Protein AF-B7Q0W4-F1 (afdb_monomer_lite)

Secondary structure (DSSP, 8-state):
-----PPPHHHHHHIIIIIHHHSS---EEESSTHIIIIIIHHHHHHTT----GGGTSEEEHHHHHHHHHS---SSHHHHHHHHHH--S-TT-TTSSS-----------

Organism: Ixodes scapularis (NCBI:txid6945)

Sequence (108 aa):
MLIPSRPFPFSQWARARLESEAGGQFYFVTDGQLTLRQALHPEAVRHGILLPDAFYHFFDLRKEFQSFYGKAVESLQDMLACILWGFGDSSDWAGVLWFPHVEFEPAL

pLDDT: mean 75.95, std 19.06, range [32.81, 94.75]

InterPro domains:
  IPR036397 Ribonuclease H superfamily [G3DSA:3.30.420.10] (9-84)

Radius of gyration: 19.02 Å; chains: 1; bounding box: 47×40×49 Å

Foldseek 3Di:
DDDPPDPDPVRVVCCVPVCVVPVDDDAAEDCADCCLPPPVVVVCVVVVHDDDPNSVGHHNVQVVLCVVVVDHDNGPVRVCCCQPVNDPDPPCPVRPPPPPPPPPPPDD

Structure (mmCIF, N/CA/C/O backbone):
data_AF-B7Q0W4-F1
#
_entry.id   AF-B7Q0W4-F1
#
loop_
_atom_site.group_PDB
_atom_site.id
_atom_site.type_symbol
_atom_site.label_atom_id
_atom_site.label_alt_id
_atom_site.label_comp_id
_atom_site.label_asym_id
_atom_site.label_entity_id
_atom_site.label_seq_id
_atom_site.pdbx_PDB_ins_code
_atom_site.Cartn_x
_atom_site.Cartn_y
_atom_site.Cartn_z
_atom_site.occupancy
_atom_site.B_iso_or_equiv
_atom_site.auth_seq_id
_atom_site.auth_comp_id
_atom_site.auth_asym_id
_atom_site.auth_atom_id
_atom_site.pdbx_PDB_model_num
ATOM 1 N N . MET A 1 1 ? -26.370 -0.522 20.175 1.00 36.38 1 MET A N 1
ATOM 2 C CA . MET A 1 1 ? -25.757 0.656 20.823 1.00 36.38 1 MET A CA 1
ATOM 3 C C . MET A 1 1 ? -24.357 0.788 20.241 1.00 36.38 1 MET A C 1
ATOM 5 O O . MET A 1 1 ? -23.506 -0.024 20.570 1.00 36.38 1 MET A O 1
ATOM 9 N N . LEU A 1 2 ? -24.157 1.674 19.260 1.00 44.97 2 LEU A N 1
ATOM 10 C CA . LEU A 1 2 ? -22.842 1.878 18.645 1.00 44.97 2 LEU A CA 1
ATOM 11 C C . LEU A 1 2 ? -22.033 2.773 19.584 1.00 44.97 2 LEU A C 1
ATOM 13 O O . LEU A 1 2 ? -22.422 3.911 19.838 1.00 44.97 2 LEU A O 1
ATOM 17 N N . ILE A 1 3 ? -20.955 2.237 20.150 1.00 49.09 3 ILE A N 1
ATOM 18 C CA . ILE A 1 3 ? -19.982 3.029 20.902 1.00 49.09 3 ILE A CA 1
ATOM 19 C C . ILE A 1 3 ? -19.396 4.028 19.896 1.00 49.09 3 ILE A C 1
ATOM 21 O O . ILE A 1 3 ? -18.890 3.575 18.867 1.00 49.09 3 ILE A O 1
ATOM 25 N N . PRO A 1 4 ? -19.468 5.353 20.123 1.00 48.56 4 PRO A N 1
ATOM 26 C CA . PRO A 1 4 ? -18.798 6.297 19.244 1.00 48.56 4 PRO A CA 1
ATOM 27 C C . PRO A 1 4 ? -17.302 5.992 19.310 1.00 48.56 4 PRO A C 1
ATOM 29 O O . PRO A 1 4 ? -16.657 6.173 20.345 1.00 48.56 4 PRO A O 1
ATOM 32 N N . SER A 1 5 ? -16.771 5.445 18.218 1.00 60.41 5 SER A N 1
ATOM 33 C CA . SER A 1 5 ? -15.359 5.128 18.074 1.00 60.41 5 SER A CA 1
ATOM 34 C C . SER A 1 5 ? -14.575 6.418 18.262 1.00 60.41 5 SER A C 1
ATOM 36 O O . SER A 1 5 ? -14.669 7.330 17.435 1.00 60.41 5 SER A O 1
ATOM 38 N N . ARG A 1 6 ? -13.831 6.524 19.369 1.00 59.59 6 ARG A N 1
ATOM 39 C CA . ARG A 1 6 ? -12.863 7.608 19.541 1.00 59.59 6 ARG A CA 1
ATOM 40 C C . ARG A 1 6 ? -11.961 7.610 18.303 1.00 59.59 6 ARG A C 1
ATOM 42 O O . ARG A 1 6 ? -11.447 6.544 17.961 1.00 59.59 6 ARG A O 1
ATOM 49 N N . PRO A 1 7 ? -11.782 8.753 17.624 1.00 62.09 7 PRO A N 1
ATOM 50 C CA . PRO A 1 7 ? -10.902 8.809 16.469 1.00 62.09 7 PRO A CA 1
ATOM 51 C C . PRO A 1 7 ? -9.505 8.338 16.875 1.00 62.09 7 PRO A C 1
ATOM 53 O O . PRO A 1 7 ? -8.995 8.756 17.918 1.00 62.09 7 PRO A O 1
ATOM 56 N N . PHE A 1 8 ? -8.891 7.470 16.072 1.00 68.31 8 PHE A N 1
ATOM 57 C CA . PHE A 1 8 ? -7.519 7.041 16.326 1.00 68.31 8 PHE A CA 1
ATOM 58 C C . PHE A 1 8 ? -6.595 8.267 16.360 1.00 68.31 8 PHE A C 1
ATOM 60 O O . PHE A 1 8 ? -6.737 9.139 15.494 1.00 68.31 8 PHE A O 1
ATOM 67 N N . PRO A 1 9 ? -5.631 8.341 17.301 1.00 81.25 9 PRO A N 1
ATOM 68 C CA . PRO A 1 9 ? -4.697 9.466 17.387 1.00 81.25 9 PRO A CA 1
ATOM 69 C C . PRO A 1 9 ? -3.998 9.746 16.054 1.00 81.25 9 PRO A C 1
ATOM 71 O O . PRO A 1 9 ? -3.877 10.896 15.639 1.00 81.25 9 PRO A O 1
ATOM 74 N N . PHE A 1 10 ? -3.629 8.680 15.337 1.00 82.69 10 PHE A N 1
ATOM 75 C CA . PHE A 1 10 ? -3.050 8.781 14.003 1.00 82.69 10 PHE A CA 1
ATOM 76 C C . PHE A 1 10 ? -4.000 9.448 13.001 1.00 82.69 10 PHE A C 1
ATOM 78 O O . PHE A 1 10 ? -3.581 10.330 12.265 1.00 82.69 10 PHE A O 1
ATOM 85 N N . SER A 1 11 ? -5.281 9.074 12.979 1.00 79.44 11 SER A N 1
ATOM 86 C CA . SER A 1 11 ? -6.249 9.641 12.036 1.00 79.44 11 SER A CA 1
ATOM 87 C C . SER A 1 11 ? -6.493 11.124 12.287 1.00 79.44 11 SER A C 1
ATOM 89 O O . SER A 1 11 ? -6.598 11.883 11.333 1.00 79.44 11 SER A O 1
ATOM 91 N N . GLN A 1 12 ? -6.547 11.558 13.549 1.00 81.94 12 GLN A N 1
ATOM 92 C CA . GLN A 1 12 ? -6.653 12.987 13.863 1.00 81.94 12 GLN A CA 1
ATOM 93 C C . GLN A 1 12 ? -5.408 13.753 13.432 1.00 81.94 12 GLN A C 1
ATOM 95 O O . GLN A 1 12 ? -5.528 14.795 12.793 1.00 81.94 12 GLN A O 1
ATOM 100 N N . TRP A 1 13 ? -4.228 13.221 13.751 1.00 85.12 13 TRP A N 1
ATOM 101 C CA . TRP A 1 13 ? -2.964 13.825 13.353 1.00 85.12 13 TRP A CA 1
ATOM 102 C C . TRP A 1 13 ? -2.844 13.930 11.828 1.00 85.12 13 TRP A C 1
ATOM 104 O O . TRP A 1 13 ? -2.564 15.009 11.309 1.00 85.12 13 TRP A O 1
ATOM 114 N N . ALA A 1 14 ? -3.126 12.838 11.114 1.00 82.19 14 ALA A N 1
ATOM 115 C CA . ALA A 1 14 ? -3.034 12.771 9.662 1.00 82.19 14 ALA A CA 1
ATOM 116 C C . ALA A 1 14 ? -4.001 13.759 9.009 1.00 82.19 14 ALA A C 1
ATOM 118 O O . ALA A 1 14 ? -3.601 14.495 8.118 1.00 82.19 14 ALA A O 1
ATOM 119 N N . ARG A 1 15 ? -5.2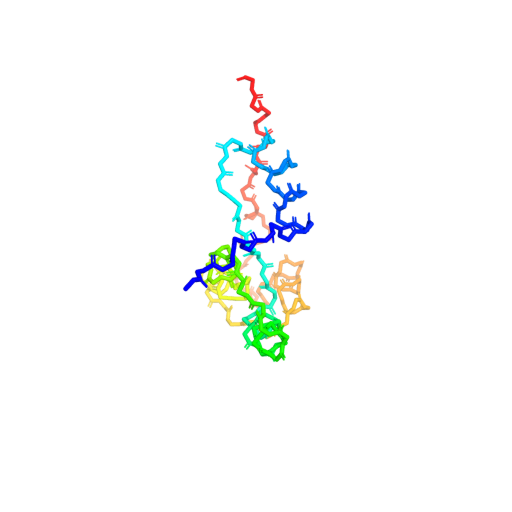43 13.850 9.496 1.00 79.50 15 ARG A N 1
ATOM 120 C CA . ARG A 1 15 ? -6.209 14.823 8.976 1.00 79.50 15 ARG A CA 1
ATOM 121 C C . ARG A 1 15 ? -5.779 16.260 9.238 1.00 79.50 15 ARG A C 1
ATOM 123 O O . ARG A 1 15 ? -5.723 17.058 8.314 1.00 79.50 15 ARG A O 1
ATOM 130 N N . ALA A 1 16 ? -5.400 16.578 10.474 1.00 83.81 16 ALA A N 1
ATOM 131 C CA . ALA A 1 16 ? -4.982 17.929 10.834 1.00 83.81 16 ALA A CA 1
ATOM 132 C C . ALA A 1 16 ? -3.756 18.398 10.035 1.00 83.81 16 ALA A C 1
ATOM 134 O O . ALA A 1 16 ? -3.677 19.568 9.668 1.00 83.81 16 ALA A O 1
ATOM 135 N N . ARG A 1 17 ? -2.806 17.497 9.761 1.00 82.69 17 ARG A N 1
ATOM 136 C CA . ARG A 1 17 ? -1.568 17.821 9.046 1.00 82.69 17 ARG A CA 1
ATOM 137 C C . ARG A 1 17 ? -1.749 17.790 7.527 1.00 82.69 17 ARG A C 1
ATOM 139 O O . ARG A 1 17 ? -1.381 18.745 6.865 1.00 82.69 17 ARG A O 1
ATOM 146 N N . LEU A 1 18 ? -2.312 16.710 6.990 1.00 82.06 18 LEU A N 1
ATOM 147 C CA . LEU A 1 18 ? -2.331 16.442 5.551 1.00 82.06 18 LEU A CA 1
ATOM 148 C C . LEU A 1 18 ? -3.530 17.089 4.852 1.00 82.06 18 LEU A C 1
ATOM 150 O O . LEU A 1 18 ? -3.366 17.605 3.754 1.00 82.06 18 LEU A O 1
ATOM 154 N N . GLU A 1 19 ? -4.717 17.117 5.474 1.00 77.19 19 GLU A N 1
ATOM 155 C CA . GLU A 1 19 ? -5.884 17.774 4.855 1.00 77.19 19 GLU A CA 1
ATOM 156 C C . GLU A 1 19 ? -5.717 19.303 4.853 1.00 77.19 19 GLU A C 1
ATOM 158 O O . GLU A 1 19 ? -6.193 19.960 3.930 1.00 77.19 19 GLU A O 1
ATOM 163 N N . SER A 1 20 ? -5.017 19.878 5.844 1.00 72.62 20 SER A N 1
ATOM 164 C CA . SER A 1 20 ? -4.757 21.326 5.885 1.00 72.62 20 SER A CA 1
ATOM 165 C C . SER A 1 20 ? -3.703 21.780 4.872 1.00 72.62 20 SER A C 1
ATOM 167 O O . SER A 1 20 ? -3.839 22.867 4.320 1.00 72.62 20 SER A O 1
ATOM 169 N N . GLU A 1 21 ? -2.690 20.952 4.597 1.00 68.88 21 GLU A N 1
ATOM 170 C CA . GLU A 1 21 ? -1.641 21.251 3.612 1.00 68.88 21 GLU A CA 1
ATOM 171 C C . GLU A 1 21 ? -2.065 20.933 2.170 1.00 68.88 21 GLU A C 1
ATOM 173 O O . GLU A 1 21 ? -1.686 21.658 1.255 1.00 68.88 21 GLU A O 1
ATOM 178 N N . ALA A 1 22 ? -2.856 19.874 1.951 1.00 63.34 22 ALA A N 1
ATOM 179 C CA . ALA A 1 22 ? -3.222 19.402 0.610 1.00 63.34 22 ALA A CA 1
ATOM 180 C C . ALA A 1 22 ? -4.652 19.773 0.174 1.00 63.34 22 ALA A C 1
ATOM 182 O O . ALA A 1 22 ? -5.040 19.484 -0.957 1.00 63.34 22 ALA A O 1
ATOM 183 N N . GLY A 1 23 ? -5.464 20.362 1.059 1.00 61.16 23 GLY A N 1
ATOM 184 C CA . GLY A 1 23 ? -6.842 20.769 0.758 1.00 61.16 23 GLY A CA 1
ATOM 185 C C . GLY A 1 23 ? -7.805 19.619 0.416 1.00 61.16 23 GLY A C 1
ATOM 186 O O . GLY A 1 23 ? -8.877 19.874 -0.131 1.00 61.16 23 G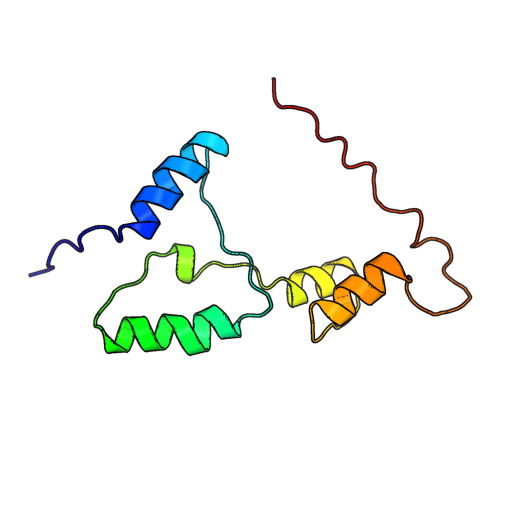LY A O 1
ATOM 187 N N . GLY A 1 24 ? -7.454 18.359 0.709 1.00 71.00 24 GLY A N 1
ATOM 188 C CA . GLY A 1 24 ? -8.201 17.179 0.253 1.00 71.00 24 GLY A CA 1
ATOM 189 C C . GLY A 1 24 ? -7.933 15.890 1.042 1.00 71.00 24 GLY A C 1
ATOM 190 O O . GLY A 1 24 ? -7.222 15.895 2.042 1.00 71.00 24 GLY A O 1
ATOM 191 N N . GLN A 1 25 ? -8.540 14.782 0.593 1.00 75.19 25 GLN A N 1
ATOM 192 C CA . GLN A 1 25 ? -8.361 13.438 1.167 1.00 75.19 25 GLN A CA 1
ATOM 193 C C . GLN A 1 25 ? -6.932 12.924 0.939 1.00 75.19 25 GLN A C 1
ATOM 195 O O . GLN A 1 25 ? -6.363 13.133 -0.131 1.00 75.19 25 GLN A O 1
ATOM 200 N N . PHE A 1 26 ? -6.373 12.205 1.915 1.00 82.69 26 PHE A N 1
ATOM 201 C CA . PHE A 1 26 ? -5.078 11.537 1.768 1.00 82.69 26 PHE A CA 1
ATOM 202 C C . PHE A 1 26 ? -5.256 10.043 1.480 1.00 82.69 26 PHE A C 1
ATOM 204 O O . PHE A 1 26 ? -6.225 9.419 1.916 1.00 82.69 26 PHE A O 1
ATOM 211 N N . TYR A 1 27 ? -4.275 9.460 0.794 1.00 87.19 27 TYR A N 1
ATOM 212 C CA . TYR A 1 27 ? -4.225 8.033 0.492 1.00 87.19 27 TYR A CA 1
ATOM 213 C C . TYR A 1 27 ? -2.896 7.448 0.949 1.00 87.19 27 TYR A C 1
ATOM 215 O O . TYR A 1 27 ? -1.859 8.111 0.899 1.00 87.19 27 TYR A O 1
ATOM 223 N N . PHE A 1 28 ? -2.915 6.189 1.378 1.00 89.88 28 PHE A N 1
ATOM 224 C CA . PHE A 1 28 ? -1.674 5.470 1.639 1.00 89.88 28 PHE A CA 1
ATOM 225 C C . PHE A 1 28 ? -1.039 5.012 0.332 1.00 89.88 28 PHE A C 1
ATOM 227 O O . PHE A 1 28 ? -1.726 4.525 -0.565 1.00 89.88 28 PHE A O 1
ATOM 234 N N . VAL A 1 29 ? 0.285 5.099 0.275 1.00 92.81 29 VAL A N 1
ATOM 235 C CA . VAL A 1 29 ? 1.109 4.434 -0.733 1.00 92.81 29 VAL A CA 1
ATOM 236 C C . VAL A 1 29 ? 1.905 3.353 -0.016 1.00 92.81 29 VAL A C 1
ATOM 238 O O . VAL A 1 29 ? 2.503 3.604 1.031 1.00 92.81 29 VAL A O 1
ATOM 241 N N . THR A 1 30 ? 1.871 2.135 -0.543 1.00 93.62 30 THR A N 1
ATOM 242 C CA . THR A 1 30 ? 2.487 0.961 0.089 1.00 93.62 30 THR A CA 1
ATOM 243 C C . THR A 1 30 ? 3.387 0.225 -0.885 1.00 93.62 30 THR A C 1
ATOM 245 O O . THR A 1 30 ? 3.078 0.152 -2.072 1.00 93.62 30 THR A O 1
ATOM 248 N N . ASP A 1 31 ? 4.478 -0.357 -0.387 1.00 92.12 31 ASP A N 1
ATOM 249 C CA . ASP A 1 31 ? 5.326 -1.266 -1.166 1.00 92.12 31 ASP A CA 1
ATOM 250 C C . ASP A 1 31 ? 4.663 -2.650 -1.306 1.00 92.12 31 ASP A C 1
ATOM 252 O O . ASP A 1 31 ? 5.042 -3.655 -0.696 1.00 92.12 31 ASP A O 1
ATOM 256 N N . GLY A 1 32 ? 3.598 -2.697 -2.100 1.00 88.94 32 GLY A N 1
ATOM 257 C CA . GLY A 1 32 ? 2.710 -3.846 -2.182 1.00 88.94 32 GLY A CA 1
ATOM 258 C C . GLY A 1 32 ? 1.616 -3.864 -1.117 1.00 88.94 32 GLY A C 1
ATOM 259 O O . GLY A 1 32 ? 1.722 -3.301 -0.029 1.00 88.94 32 GLY A O 1
ATOM 260 N N . GLN A 1 33 ? 0.554 -4.609 -1.410 1.00 90.06 33 GLN A N 1
ATOM 261 C CA . GLN A 1 33 ? -0.641 -4.674 -0.563 1.00 90.06 33 GLN A CA 1
ATOM 262 C C . GLN A 1 33 ? -0.498 -5.411 0.786 1.00 90.06 33 GLN A C 1
ATOM 264 O O . GLN A 1 33 ? -1.427 -5.361 1.600 1.00 90.06 33 GLN A O 1
ATOM 269 N N . LEU A 1 34 ? 0.595 -6.148 1.026 1.00 91.06 34 LEU A N 1
ATOM 270 C CA . LEU A 1 34 ? 0.683 -7.090 2.155 1.00 91.06 34 LEU A CA 1
ATOM 271 C C . LEU A 1 34 ? 0.713 -6.381 3.513 1.00 91.06 34 LEU A C 1
ATOM 273 O O . LEU A 1 34 ? 0.025 -6.815 4.433 1.00 91.06 34 LEU A O 1
ATOM 277 N N . THR A 1 35 ? 1.425 -5.259 3.633 1.00 88.00 35 THR A N 1
ATOM 278 C CA . THR A 1 35 ? 1.548 -4.518 4.901 1.00 88.00 35 THR A CA 1
ATOM 279 C C . THR A 1 35 ? 0.186 -4.127 5.468 1.00 88.00 35 THR A C 1
ATOM 281 O O . THR A 1 35 ? -0.084 -4.318 6.653 1.00 88.00 35 THR A O 1
ATOM 284 N N . LEU A 1 36 ? -0.722 -3.648 4.615 1.00 89.44 36 LEU A N 1
ATOM 285 C CA . LEU A 1 36 ? -2.077 -3.333 5.053 1.00 89.44 36 LEU A CA 1
ATOM 286 C C . LEU A 1 36 ? -2.908 -4.606 5.218 1.00 89.44 36 LEU A C 1
ATOM 288 O O . LEU A 1 36 ? -3.477 -4.832 6.283 1.00 89.44 36 LEU A O 1
ATOM 292 N N . ARG A 1 37 ? -2.983 -5.458 4.188 1.00 89.56 37 ARG A N 1
ATOM 293 C CA . ARG A 1 37 ? -3.953 -6.569 4.147 1.00 89.56 37 ARG A CA 1
ATOM 294 C C . ARG A 1 37 ? -3.607 -7.754 5.045 1.00 89.56 37 ARG A C 1
ATOM 296 O O . ARG A 1 37 ? -4.524 -8.438 5.483 1.00 89.56 37 ARG A O 1
ATOM 303 N N . GLN A 1 38 ? -2.329 -8.017 5.297 1.00 91.44 38 GLN A N 1
ATOM 304 C CA . GLN A 1 38 ? -1.870 -9.197 6.039 1.00 91.44 38 GLN A CA 1
ATOM 305 C C . GLN A 1 38 ? -1.299 -8.882 7.420 1.00 91.44 38 GLN A C 1
ATOM 307 O O . GLN A 1 38 ? -1.273 -9.777 8.258 1.00 91.44 38 GLN A O 1
ATOM 312 N N . ALA A 1 39 ? -0.870 -7.646 7.681 1.00 91.62 39 ALA A N 1
ATOM 313 C CA . ALA A 1 39 ? -0.422 -7.251 9.015 1.00 91.62 39 ALA A CA 1
ATOM 314 C C . ALA A 1 39 ? -1.465 -6.372 9.713 1.00 91.62 39 ALA A C 1
ATOM 316 O O . ALA A 1 39 ? -2.029 -6.775 10.728 1.00 91.62 39 ALA A O 1
ATOM 317 N N . LEU A 1 40 ? -1.780 -5.200 9.153 1.00 91.38 40 LEU A N 1
ATOM 318 C CA . LEU A 1 40 ? -2.609 -4.216 9.852 1.00 91.38 40 LEU A CA 1
ATOM 319 C C . LEU A 1 40 ? -4.084 -4.628 9.987 1.00 91.38 40 LEU A C 1
ATOM 321 O O . LEU A 1 40 ? -4.636 -4.549 11.081 1.00 91.38 40 LEU A O 1
ATOM 325 N N . HIS A 1 41 ? -4.729 -5.055 8.896 1.00 91.12 41 HIS A N 1
ATOM 326 C CA . HIS A 1 41 ? -6.148 -5.444 8.907 1.00 91.12 41 HIS A CA 1
ATOM 327 C C . HIS A 1 41 ? -6.425 -6.607 9.879 1.00 91.12 41 HIS A C 1
ATOM 329 O O . HIS A 1 41 ? -7.331 -6.473 10.706 1.00 91.12 41 HIS A O 1
ATOM 335 N N . PRO A 1 42 ? -5.648 -7.712 9.868 1.00 94.06 42 PRO A N 1
ATOM 336 C CA . PRO A 1 42 ? -5.820 -8.787 10.844 1.00 94.06 42 PRO A CA 1
ATOM 337 C C . PRO A 1 42 ? -5.609 -8.326 12.286 1.00 94.06 42 PRO A C 1
ATOM 339 O O . PRO A 1 42 ? -6.364 -8.724 13.173 1.00 94.06 42 PRO A O 1
ATOM 342 N N . GLU A 1 43 ? -4.622 -7.459 12.521 1.00 94.69 43 GLU A N 1
ATOM 343 C CA . GLU A 1 43 ? -4.348 -6.924 13.852 1.00 94.69 43 GLU A CA 1
ATOM 344 C C . GLU A 1 43 ? -5.500 -6.051 14.360 1.00 94.69 43 GLU A C 1
ATOM 346 O O . GLU A 1 43 ? -5.952 -6.214 15.492 1.00 94.69 43 GLU A O 1
ATOM 351 N N . ALA A 1 44 ? -6.045 -5.180 13.512 1.00 91.56 44 ALA A N 1
ATOM 352 C CA . ALA A 1 44 ? -7.199 -4.358 13.852 1.00 91.56 44 ALA A CA 1
ATOM 353 C C . ALA A 1 44 ? -8.412 -5.217 14.239 1.00 91.56 44 ALA A C 1
ATOM 355 O O . ALA A 1 44 ? -9.023 -4.987 15.282 1.00 91.56 44 ALA A O 1
ATOM 356 N N . VAL A 1 45 ? -8.700 -6.266 13.462 1.00 92.25 45 VAL A N 1
ATOM 357 C CA . VAL A 1 45 ? -9.772 -7.222 13.778 1.00 92.25 45 VAL A CA 1
ATOM 358 C C . VAL A 1 45 ? -9.516 -7.917 15.115 1.00 92.25 45 VAL A C 1
ATOM 360 O O . VAL A 1 45 ? -10.429 -8.003 15.936 1.00 92.25 45 VAL A O 1
ATOM 363 N N . ARG A 1 46 ? -8.277 -8.358 15.375 1.00 94.12 46 ARG A N 1
ATOM 364 C CA . ARG A 1 46 ? -7.889 -9.010 16.637 1.00 94.12 46 ARG A CA 1
ATOM 365 C C . ARG A 1 46 ? -8.148 -8.128 17.859 1.00 94.12 46 ARG A C 1
ATOM 367 O O . ARG A 1 46 ? -8.507 -8.647 18.912 1.00 94.12 46 ARG A O 1
ATOM 374 N N . HIS A 1 47 ? -8.007 -6.812 17.709 1.00 91.50 47 HIS A N 1
ATOM 375 C CA . HIS A 1 47 ? -8.246 -5.831 18.774 1.00 91.50 47 HIS A CA 1
ATOM 376 C C . HIS A 1 47 ? -9.644 -5.202 18.749 1.00 91.50 47 HIS A C 1
ATOM 378 O O . HIS A 1 47 ? -9.910 -4.282 19.520 1.00 91.50 47 HIS A O 1
ATOM 384 N N . GLY A 1 48 ? -10.549 -5.663 17.878 1.00 90.38 48 GLY A N 1
ATOM 385 C CA . GLY A 1 48 ? -11.887 -5.073 17.740 1.00 90.38 48 GLY A CA 1
ATOM 386 C C . GLY A 1 48 ? -11.863 -3.614 17.268 1.00 90.38 48 GLY A C 1
ATOM 387 O O . GLY A 1 48 ? -12.773 -2.840 17.563 1.00 90.38 48 GLY A O 1
ATOM 388 N N . ILE A 1 49 ? -10.803 -3.226 16.561 1.00 88.88 49 ILE A N 1
ATOM 389 C CA . ILE A 1 49 ? -10.591 -1.894 16.011 1.00 88.88 49 ILE A CA 1
ATOM 390 C C . ILE A 1 49 ? -11.209 -1.831 14.615 1.00 88.88 49 ILE A C 1
ATOM 392 O O . ILE A 1 49 ? -10.813 -2.561 13.708 1.00 88.88 49 ILE A O 1
ATOM 396 N N . LEU A 1 50 ? -12.150 -0.906 14.428 1.00 88.31 50 LEU A N 1
ATOM 397 C CA . LEU A 1 50 ? -12.625 -0.533 13.101 1.00 88.31 50 LEU A CA 1
ATOM 398 C C . LEU A 1 50 ? -11.646 0.469 12.484 1.00 88.31 50 LEU A C 1
ATOM 400 O O . LEU A 1 50 ? -11.487 1.578 12.999 1.00 88.31 50 LEU A O 1
ATOM 404 N N . LEU A 1 51 ? -10.987 0.084 11.393 1.00 87.38 51 LEU A N 1
ATOM 405 C CA . LEU A 1 51 ? -10.092 0.988 10.678 1.00 87.38 51 LEU A CA 1
ATOM 406 C C . LEU A 1 51 ? -10.898 2.039 9.892 1.00 87.38 51 LEU A C 1
ATOM 408 O O . LEU A 1 51 ? -11.958 1.721 9.357 1.00 87.38 51 LEU A O 1
ATOM 412 N N . PRO A 1 52 ? -10.407 3.285 9.790 1.00 85.38 52 PRO A N 1
ATOM 413 C CA . PRO A 1 52 ? -10.974 4.286 8.886 1.00 85.38 52 PRO A CA 1
ATOM 414 C C . PRO A 1 52 ? -10.907 3.878 7.404 1.00 85.38 52 PRO A C 1
ATOM 416 O O . PRO A 1 52 ? -9.983 3.172 6.997 1.00 85.38 52 PRO A O 1
ATOM 419 N N . ASP A 1 53 ? -11.804 4.426 6.576 1.00 84.50 53 ASP A N 1
ATOM 420 C CA . ASP A 1 53 ? -11.911 4.134 5.130 1.00 84.50 53 ASP A CA 1
ATOM 421 C C . ASP A 1 53 ? -10.601 4.313 4.346 1.00 84.50 53 ASP A C 1
ATOM 423 O O . ASP A 1 53 ? -10.320 3.550 3.415 1.00 84.50 53 ASP A O 1
ATOM 427 N N . ALA A 1 54 ? -9.758 5.259 4.774 1.00 84.06 54 ALA A N 1
ATOM 428 C CA . ALA A 1 54 ? -8.437 5.504 4.196 1.00 84.06 54 ALA A CA 1
ATOM 429 C C . ALA A 1 54 ? -7.537 4.250 4.191 1.00 84.06 54 ALA A C 1
ATOM 431 O O . ALA A 1 54 ? -6.702 4.099 3.311 1.00 84.06 54 ALA A O 1
ATOM 432 N N . PHE A 1 55 ? -7.720 3.305 5.120 1.00 88.44 55 PHE A N 1
ATOM 433 C CA . PHE A 1 55 ? -6.936 2.060 5.181 1.00 88.44 55 PHE A CA 1
ATOM 434 C C . PHE A 1 55 ? -7.422 0.965 4.216 1.00 88.44 55 PHE A C 1
ATOM 436 O O . PHE A 1 55 ? -6.765 -0.070 4.065 1.00 88.44 55 PHE A O 1
ATOM 443 N N . TYR A 1 56 ? -8.569 1.173 3.567 1.00 88.75 56 TYR A N 1
ATOM 444 C CA . TYR A 1 56 ? -9.117 0.274 2.549 1.00 88.75 56 TYR A CA 1
ATOM 445 C C . TYR A 1 56 ? -8.860 0.778 1.122 1.00 88.75 56 TYR A C 1
ATOM 447 O O . TYR A 1 56 ? -8.918 -0.016 0.184 1.00 88.7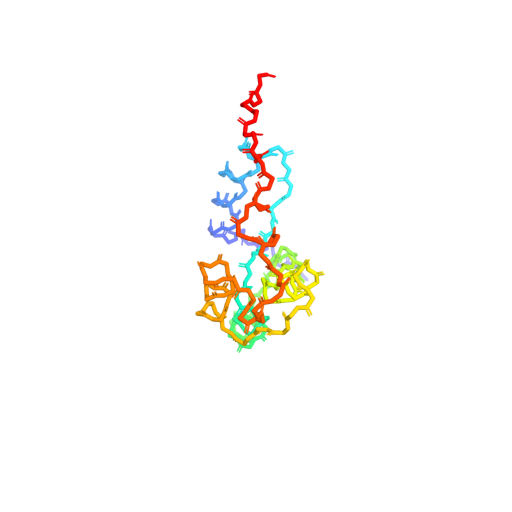5 56 TYR A O 1
ATOM 455 N N . HIS A 1 57 ? -8.529 2.065 0.973 1.00 89.38 57 HIS A N 1
ATOM 456 C CA . HIS A 1 57 ? -8.288 2.741 -0.301 1.00 89.38 57 HIS A CA 1
ATOM 457 C C . HIS A 1 57 ? -6.837 3.224 -0.329 1.00 89.38 57 HIS A C 1
ATOM 459 O O . HIS A 1 57 ? -6.495 4.244 0.262 1.00 89.38 57 HIS A O 1
ATOM 465 N N . PHE A 1 58 ? -5.966 2.456 -0.974 1.00 91.38 58 PHE A N 1
ATOM 466 C CA . PHE A 1 58 ? -4.531 2.720 -0.998 1.00 91.38 58 PHE A CA 1
ATOM 467 C C . PHE A 1 58 ? -3.933 2.352 -2.352 1.00 91.38 58 PHE A C 1
ATOM 469 O O . PHE A 1 58 ? -4.468 1.501 -3.066 1.00 91.38 58 PHE A O 1
ATOM 476 N N . PHE A 1 59 ? -2.795 2.965 -2.660 1.00 93.50 59 PHE A N 1
ATOM 477 C CA . PHE A 1 59 ? -2.009 2.682 -3.848 1.00 93.50 59 PHE A CA 1
ATOM 478 C C . PHE A 1 59 ? -0.929 1.645 -3.538 1.00 93.50 59 PHE A C 1
ATOM 480 O O . PHE A 1 59 ? -0.205 1.722 -2.536 1.00 93.50 59 PHE A O 1
ATOM 487 N N . ASP A 1 60 ? -0.840 0.650 -4.409 1.00 93.69 60 ASP A N 1
ATOM 488 C CA . ASP A 1 60 ? 0.223 -0.345 -4.407 1.00 93.69 60 ASP A CA 1
ATOM 489 C C . ASP A 1 60 ? 1.325 0.157 -5.341 1.00 93.69 60 ASP A C 1
ATOM 491 O O . ASP A 1 60 ? 1.172 0.127 -6.560 1.00 93.69 60 ASP A O 1
ATOM 495 N N . LEU A 1 61 ? 2.425 0.6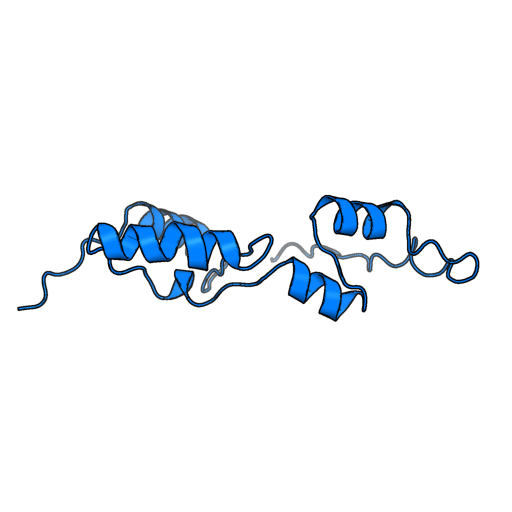36 -4.762 1.00 94.56 61 LEU A N 1
ATOM 496 C CA . LEU A 1 61 ? 3.503 1.291 -5.494 1.00 94.56 61 LEU A CA 1
ATOM 497 C C . LEU A 1 61 ? 4.077 0.400 -6.600 1.00 94.56 61 LEU A C 1
ATOM 499 O O . LEU A 1 61 ? 4.413 0.908 -7.662 1.00 94.56 61 LEU A O 1
ATOM 503 N N . ARG A 1 62 ? 4.142 -0.922 -6.392 1.00 93.44 62 ARG A N 1
ATOM 504 C CA . ARG A 1 62 ? 4.652 -1.857 -7.404 1.00 93.44 62 ARG A CA 1
ATOM 505 C C . ARG A 1 62 ? 3.697 -1.989 -8.586 1.00 93.44 62 ARG A C 1
ATOM 507 O O . ARG A 1 62 ? 4.151 -2.036 -9.727 1.00 93.44 62 ARG A O 1
ATOM 514 N N . LYS A 1 63 ? 2.383 -1.990 -8.337 1.00 93.75 63 LYS A N 1
ATOM 515 C CA . LYS A 1 63 ? 1.374 -1.987 -9.410 1.00 93.75 63 LYS A CA 1
ATOM 516 C C . LYS A 1 63 ? 1.366 -0.670 -10.175 1.00 93.75 63 LYS A C 1
ATOM 518 O O . LYS A 1 63 ? 1.328 -0.699 -11.401 1.00 93.75 63 LYS A O 1
ATOM 523 N N . GLU A 1 64 ? 1.445 0.458 -9.470 1.00 94.75 64 GLU A N 1
ATOM 524 C CA . GLU A 1 64 ? 1.537 1.778 -10.107 1.00 94.75 64 GLU A CA 1
ATOM 525 C C . GLU A 1 64 ? 2.812 1.886 -10.954 1.00 94.75 64 GLU A C 1
ATOM 527 O O . GLU A 1 64 ? 2.761 2.313 -12.107 1.00 94.75 64 GLU A O 1
ATOM 532 N N . PHE A 1 65 ? 3.944 1.402 -10.433 1.00 94.00 65 PHE A N 1
ATOM 533 C CA . PHE A 1 65 ? 5.203 1.349 -11.168 1.00 94.00 65 PHE A CA 1
ATOM 534 C C . PHE A 1 65 ? 5.086 0.483 -12.425 1.00 94.00 65 PHE A C 1
ATOM 536 O O . PHE A 1 65 ? 5.435 0.932 -13.513 1.00 94.00 65 PHE A O 1
ATOM 543 N N . GLN A 1 66 ? 4.554 -0.736 -12.310 1.00 91.69 66 GLN A N 1
ATOM 544 C CA . GLN A 1 66 ? 4.355 -1.619 -13.459 1.00 91.69 66 GLN A CA 1
ATOM 545 C C . GLN A 1 66 ? 3.402 -1.018 -14.499 1.00 91.69 66 GLN A C 1
ATOM 547 O O . GLN A 1 66 ? 3.644 -1.175 -15.693 1.00 91.69 66 GLN A O 1
ATOM 552 N N . SER A 1 67 ? 2.340 -0.337 -14.067 1.00 91.81 67 SER A N 1
ATOM 553 C CA . SER A 1 67 ? 1.391 0.344 -14.953 1.00 91.81 67 SER A CA 1
ATOM 554 C C . SER A 1 67 ? 2.068 1.462 -15.751 1.00 91.81 67 SER A C 1
ATOM 556 O O . SER A 1 67 ? 1.876 1.567 -16.960 1.00 91.81 67 SER A O 1
ATOM 558 N N . PHE A 1 68 ? 2.912 2.258 -15.090 1.00 89.94 68 PHE A N 1
ATOM 559 C CA . PHE A 1 68 ? 3.600 3.388 -15.711 1.00 89.94 68 PHE A CA 1
ATOM 560 C C . PHE A 1 68 ? 4.773 2.961 -16.606 1.00 89.94 68 PHE A C 1
ATOM 56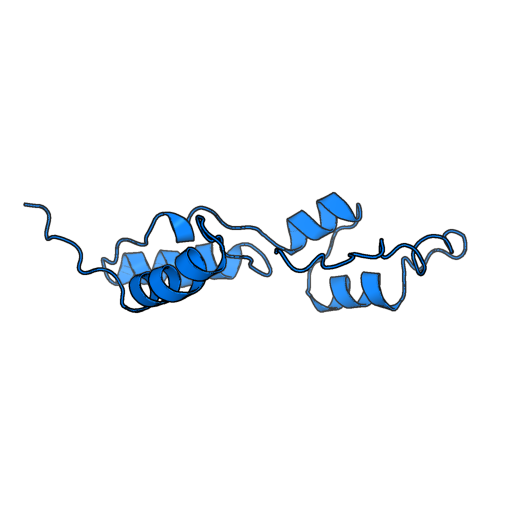2 O O . PHE A 1 68 ? 4.947 3.484 -17.703 1.00 89.94 68 PHE A O 1
ATOM 569 N N . TYR A 1 69 ? 5.575 1.999 -16.147 1.00 86.25 69 TYR A N 1
ATOM 570 C CA . TYR A 1 69 ? 6.824 1.583 -16.792 1.00 86.25 69 TYR A CA 1
ATOM 571 C C . TYR A 1 69 ? 6.701 0.299 -17.627 1.00 86.25 69 TYR A C 1
ATOM 573 O O . TYR A 1 69 ? 7.667 -0.114 -18.263 1.00 86.25 69 TYR A O 1
ATOM 581 N N . GLY A 1 70 ? 5.552 -0.379 -17.602 1.00 87.25 70 GLY A N 1
ATOM 582 C CA . GLY A 1 70 ? 5.323 -1.627 -18.336 1.00 87.25 70 GLY A CA 1
ATOM 583 C C . GLY A 1 70 ? 6.137 -2.827 -17.836 1.00 87.25 70 GLY A C 1
ATOM 584 O O . GLY A 1 70 ? 6.210 -3.843 -18.525 1.00 87.25 70 GLY A O 1
ATOM 585 N N . LYS A 1 71 ? 6.757 -2.740 -16.651 1.00 84.62 71 LYS A N 1
ATOM 586 C CA . LYS A 1 71 ? 7.664 -3.769 -16.123 1.00 84.62 71 LYS A CA 1
ATOM 587 C C . LYS A 1 71 ? 7.269 -4.225 -14.731 1.00 84.62 71 LYS A C 1
ATOM 589 O O . LYS A 1 71 ? 7.112 -3.418 -13.820 1.00 84.62 71 LYS A O 1
ATOM 594 N N . ALA A 1 72 ? 7.137 -5.540 -14.586 1.00 89.31 72 ALA A N 1
ATOM 595 C CA . ALA A 1 72 ? 6.916 -6.163 -13.293 1.00 89.31 72 ALA A CA 1
ATOM 596 C C . ALA A 1 72 ? 8.148 -5.975 -12.397 1.00 89.31 72 ALA A C 1
ATOM 598 O O . ALA A 1 72 ? 9.287 -6.140 -12.841 1.00 89.31 72 ALA A O 1
ATOM 599 N N . VAL A 1 73 ? 7.893 -5.620 -11.142 1.00 91.00 73 VAL A N 1
ATOM 600 C CA . VAL A 1 73 ? 8.894 -5.380 -10.102 1.00 91.00 73 VAL A CA 1
ATOM 601 C C . VAL A 1 73 ? 8.437 -6.073 -8.826 1.00 91.00 73 VAL A C 1
ATOM 603 O O . VAL A 1 73 ? 7.260 -6.013 -8.466 1.00 91.00 73 VAL A O 1
ATOM 606 N N . GLU A 1 74 ? 9.361 -6.723 -8.127 1.00 90.75 74 GLU A N 1
ATOM 607 C CA . GLU A 1 74 ? 9.041 -7.473 -6.908 1.00 90.75 74 GLU A CA 1
ATOM 608 C C . GLU A 1 74 ? 9.457 -6.713 -5.645 1.00 90.75 74 GLU A C 1
ATOM 610 O O . GLU A 1 74 ? 8.909 -6.953 -4.565 1.00 90.75 74 GLU A O 1
ATOM 615 N N . SER A 1 75 ? 10.378 -5.756 -5.789 1.00 91.19 75 SER A N 1
ATOM 616 C CA . SER A 1 75 ? 10.965 -4.997 -4.689 1.00 91.19 75 SER A CA 1
ATOM 617 C C . SER A 1 75 ? 11.224 -3.523 -5.028 1.00 91.19 75 SER A C 1
ATOM 619 O O . SER A 1 75 ? 11.340 -3.132 -6.194 1.00 91.19 75 SER A O 1
ATOM 621 N N . LEU A 1 76 ? 11.395 -2.697 -3.989 1.00 92.06 76 LEU A N 1
ATOM 622 C CA . LEU A 1 76 ? 11.913 -1.330 -4.130 1.00 92.06 76 LEU A CA 1
ATOM 623 C C . LEU A 1 76 ? 13.284 -1.307 -4.817 1.00 92.06 76 LEU A C 1
ATOM 625 O O . LEU A 1 76 ? 13.575 -0.374 -5.559 1.00 92.06 76 LEU A O 1
ATOM 629 N N . GLN A 1 77 ? 14.123 -2.320 -4.583 1.00 91.38 77 GLN A N 1
ATOM 630 C CA . GLN A 1 77 ? 15.438 -2.432 -5.212 1.00 91.38 77 GLN A CA 1
ATOM 631 C C . GLN A 1 77 ? 15.313 -2.611 -6.726 1.00 91.38 77 GLN A C 1
ATOM 633 O O . GLN A 1 77 ? 16.068 -1.978 -7.458 1.00 91.38 77 GLN A O 1
ATOM 638 N N . ASP A 1 78 ? 14.331 -3.382 -7.199 1.00 90.44 78 ASP A N 1
ATOM 639 C CA . ASP A 1 78 ? 14.063 -3.529 -8.635 1.00 90.44 78 ASP A CA 1
ATOM 640 C C . ASP A 1 78 ? 13.588 -2.209 -9.250 1.00 90.44 78 ASP A C 1
ATOM 642 O O . ASP A 1 78 ? 14.048 -1.832 -10.328 1.00 90.44 78 ASP A O 1
ATOM 646 N N . MET A 1 79 ? 12.705 -1.480 -8.556 1.00 91.62 79 MET A N 1
ATOM 647 C CA . MET A 1 79 ? 12.240 -0.158 -8.997 1.00 91.62 79 MET A CA 1
ATOM 648 C C . MET A 1 79 ? 13.390 0.848 -9.069 1.00 91.62 79 MET A C 1
ATOM 650 O O . MET A 1 79 ? 13.569 1.503 -10.094 1.00 91.62 79 MET A O 1
ATOM 654 N N . LEU A 1 80 ? 14.211 0.932 -8.016 1.00 91.62 80 LEU A N 1
ATOM 655 C CA . LEU A 1 80 ? 15.412 1.769 -7.996 1.00 91.62 80 LEU A CA 1
ATOM 656 C C . LEU A 1 80 ? 16.373 1.375 -9.113 1.00 91.62 80 LEU A C 1
ATOM 658 O O . LEU A 1 80 ? 16.918 2.250 -9.781 1.00 91.62 80 LEU A O 1
ATOM 662 N N . ALA A 1 81 ? 16.563 0.075 -9.340 1.00 87.50 81 ALA A N 1
ATOM 663 C CA . ALA A 1 81 ? 17.434 -0.399 -10.396 1.00 87.50 81 ALA A CA 1
ATOM 664 C C . ALA A 1 81 ? 16.930 0.047 -11.775 1.00 87.50 81 ALA A C 1
ATOM 666 O O . ALA A 1 81 ? 17.714 0.540 -12.581 1.00 87.50 81 ALA A O 1
ATOM 667 N N . CYS A 1 82 ? 15.619 -0.053 -12.014 1.00 85.31 82 CYS A N 1
ATOM 668 C CA . CYS A 1 82 ? 14.995 0.407 -13.253 1.00 85.31 82 CYS A CA 1
ATOM 669 C C . CYS A 1 82 ? 15.135 1.922 -13.451 1.00 8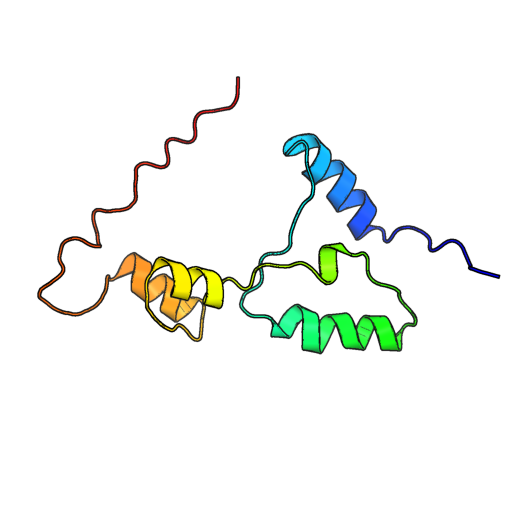5.31 82 CYS A C 1
ATOM 671 O O . CYS A 1 82 ? 15.446 2.356 -14.556 1.00 85.31 82 CYS A O 1
ATOM 673 N N . ILE A 1 83 ? 14.938 2.716 -12.394 1.00 86.69 83 ILE A N 1
ATOM 674 C CA . ILE A 1 83 ? 15.045 4.180 -12.465 1.00 86.69 83 ILE A CA 1
ATOM 675 C C . ILE A 1 83 ? 16.495 4.622 -12.706 1.00 86.69 83 ILE A C 1
ATOM 677 O O . ILE A 1 83 ? 16.743 5.494 -13.533 1.00 86.69 83 ILE A O 1
ATOM 681 N N . LEU A 1 84 ? 17.453 4.051 -11.970 1.00 84.00 84 LEU A N 1
ATOM 682 C CA . LEU A 1 84 ? 18.837 4.536 -11.946 1.00 84.00 84 LEU A CA 1
ATOM 683 C C . LEU A 1 84 ? 19.698 3.979 -13.078 1.00 84.00 84 LEU A C 1
ATOM 685 O O . LEU A 1 84 ? 20.570 4.683 -13.581 1.00 84.00 84 LEU A O 1
ATOM 689 N N . TRP A 1 85 ? 19.483 2.721 -13.458 1.00 75.62 85 TRP A N 1
ATOM 690 C CA . TRP A 1 85 ? 20.329 2.026 -14.434 1.00 75.62 85 TRP A CA 1
ATOM 691 C C . TRP A 1 85 ? 19.651 1.847 -15.792 1.00 75.62 85 TRP A C 1
ATOM 693 O O . TRP A 1 85 ? 20.279 1.346 -16.723 1.00 75.62 85 TRP A O 1
ATOM 703 N N . GLY A 1 86 ? 18.399 2.293 -15.922 1.00 65.19 86 GLY A N 1
ATOM 704 C CA . GLY A 1 86 ? 17.611 2.140 -17.135 1.00 65.19 86 GLY A CA 1
ATOM 705 C C . GLY A 1 86 ? 17.221 0.688 -17.411 1.00 65.19 86 GLY A C 1
ATOM 706 O O . GLY A 1 86 ? 17.676 -0.269 -16.777 1.00 65.19 86 GLY A O 1
ATOM 707 N N . PHE A 1 87 ? 16.329 0.511 -18.380 1.00 62.28 87 PHE A N 1
ATOM 708 C CA . PHE A 1 87 ? 16.031 -0.803 -18.930 1.00 62.28 87 PHE A CA 1
ATOM 709 C C . PHE A 1 87 ? 17.280 -1.297 -19.652 1.00 62.28 87 PHE A C 1
ATOM 711 O O . PHE A 1 87 ? 17.676 -0.724 -20.659 1.00 62.28 87 PHE A O 1
ATOM 718 N N . GLY A 1 88 ? 17.930 -2.326 -19.112 1.00 54.53 88 GLY A N 1
ATOM 719 C CA . GLY A 1 88 ? 19.148 -2.917 -19.666 1.00 54.53 88 GLY A CA 1
ATOM 720 C C . GLY A 1 88 ? 18.957 -3.667 -20.989 1.00 54.53 88 GLY A C 1
ATOM 721 O O . GLY A 1 88 ? 19.474 -4.771 -21.110 1.00 54.53 88 GLY A O 1
ATOM 722 N N . ASP A 1 89 ? 18.255 -3.086 -21.963 1.00 50.47 89 ASP A N 1
ATOM 723 C CA . ASP A 1 89 ? 18.359 -3.463 -23.369 1.00 50.47 89 ASP A CA 1
ATOM 724 C C . ASP A 1 89 ? 19.072 -2.335 -24.124 1.00 50.47 89 ASP A C 1
ATOM 726 O O . ASP A 1 89 ? 18.644 -1.182 -24.135 1.00 50.47 89 ASP A O 1
ATOM 730 N N . SER A 1 90 ? 20.190 -2.694 -24.758 1.00 48.91 90 SER A N 1
ATOM 731 C CA . SER A 1 90 ? 21.184 -1.832 -25.423 1.00 48.91 90 SER A CA 1
ATOM 732 C C . SER A 1 90 ? 20.645 -0.912 -26.544 1.00 48.91 90 SER A C 1
ATOM 734 O O . SER A 1 90 ? 21.434 -0.255 -27.231 1.00 48.91 90 SER A O 1
ATOM 736 N N . SER A 1 91 ? 19.335 -0.860 -26.772 1.00 47.94 91 SER A N 1
ATOM 737 C CA . SER A 1 91 ? 18.693 -0.123 -27.865 1.00 47.94 91 SER A CA 1
ATOM 738 C C . SER A 1 91 ? 17.727 0.983 -27.428 1.00 47.94 91 SER A C 1
ATOM 740 O O . SER A 1 91 ? 17.350 1.771 -28.290 1.00 47.94 91 SER A O 1
ATOM 742 N N . ASP A 1 92 ? 17.404 1.133 -26.138 1.00 51.81 92 ASP A N 1
ATOM 743 C CA . ASP A 1 92 ? 16.498 2.191 -25.651 1.00 51.81 92 ASP A CA 1
ATOM 744 C C . ASP A 1 92 ? 17.206 3.208 -24.740 1.00 51.81 92 ASP A C 1
ATOM 746 O O . ASP A 1 92 ? 16.966 3.341 -23.541 1.00 51.81 92 ASP A O 1
ATOM 750 N N . TRP A 1 93 ? 18.074 4.016 -25.349 1.00 45.97 93 TRP A N 1
ATOM 751 C CA . TRP A 1 93 ? 18.742 5.157 -24.705 1.00 45.97 93 TRP A CA 1
ATOM 752 C C . TRP A 1 93 ? 17.786 6.327 -24.396 1.00 45.97 93 TRP A C 1
ATOM 754 O O . TRP A 1 93 ? 18.205 7.344 -23.845 1.00 45.97 93 TRP A O 1
ATOM 764 N N . ALA A 1 94 ? 16.498 6.199 -24.738 1.00 47.38 94 ALA A N 1
ATOM 765 C CA . ALA A 1 94 ? 15.479 7.224 -24.519 1.00 47.38 94 ALA A CA 1
ATOM 766 C C . ALA A 1 94 ? 14.998 7.317 -23.054 1.00 47.38 94 ALA A C 1
ATOM 768 O O . ALA A 1 94 ? 14.427 8.334 -22.667 1.00 47.38 94 ALA A O 1
ATOM 769 N N . GLY A 1 95 ? 15.239 6.296 -22.221 1.00 47.66 95 GLY A N 1
ATOM 770 C CA . GLY A 1 95 ? 14.680 6.224 -20.862 1.00 47.66 95 GLY A CA 1
ATOM 771 C C . GLY A 1 95 ? 15.432 7.007 -19.777 1.00 47.66 95 GLY A C 1
ATOM 772 O O . GLY A 1 95 ? 14.834 7.360 -18.767 1.00 47.66 95 GLY A O 1
ATOM 773 N N . VAL A 1 96 ? 16.722 7.311 -19.966 1.00 48.56 96 VAL A N 1
ATOM 774 C CA . VAL A 1 96 ? 17.555 7.969 -18.928 1.00 48.56 96 VAL A CA 1
ATOM 775 C C . VAL A 1 96 ? 17.385 9.497 -18.927 1.00 48.56 96 VAL A C 1
ATOM 777 O O . VAL A 1 96 ? 17.704 10.163 -17.947 1.00 48.56 96 VAL A O 1
ATOM 780 N N . LEU A 1 97 ? 16.833 10.062 -20.005 1.00 46.88 97 LEU A N 1
ATOM 781 C CA . LEU A 1 97 ? 16.606 11.505 -20.150 1.00 46.88 97 LEU A CA 1
ATOM 782 C C . LEU A 1 97 ? 15.132 11.909 -20.053 1.00 46.88 97 LEU A C 1
ATOM 784 O O . LEU A 1 97 ? 14.839 13.098 -20.152 1.00 46.88 97 LEU A O 1
ATOM 788 N N . TRP A 1 98 ? 14.212 10.962 -19.828 1.00 47.75 98 TRP A N 1
ATOM 789 C CA . TRP A 1 98 ? 12.786 11.267 -19.708 1.00 47.75 98 TRP A CA 1
ATOM 790 C C . TRP A 1 98 ? 12.271 11.197 -18.269 1.00 47.75 98 TRP A C 1
ATOM 792 O O . TRP A 1 98 ? 11.232 10.611 -17.983 1.00 47.75 98 TRP A O 1
ATOM 802 N N . PHE A 1 99 ? 12.981 11.841 -17.343 1.00 42.69 99 PHE A N 1
ATOM 803 C CA . PHE A 1 99 ? 12.241 12.522 -16.287 1.00 42.69 99 PHE A CA 1
ATOM 804 C C . PHE A 1 99 ? 11.606 13.735 -16.967 1.00 42.69 99 PHE A C 1
ATOM 806 O O . PHE A 1 99 ? 12.357 14.625 -17.382 1.00 42.69 99 PHE A O 1
ATOM 813 N N . PRO A 1 100 ? 10.270 13.807 -17.138 1.00 40.34 100 PRO A N 1
ATOM 814 C CA . PRO A 1 100 ? 9.685 15.099 -17.415 1.00 40.34 100 PRO A CA 1
ATOM 815 C C . PRO A 1 100 ? 10.163 16.011 -16.299 1.00 40.34 100 PRO A C 1
ATOM 817 O O . PRO A 1 100 ? 10.224 15.607 -15.136 1.00 40.34 100 PRO A O 1
ATOM 820 N N . HIS A 1 101 ? 10.597 17.202 -16.683 1.00 43.69 101 HIS A N 1
ATOM 821 C CA . HIS A 1 101 ? 10.774 18.307 -15.768 1.00 43.69 101 HIS A CA 1
ATOM 822 C C . HIS A 1 101 ? 9.458 18.404 -14.986 1.00 43.69 101 HIS A C 1
ATOM 824 O O . HIS A 1 101 ? 8.466 18.929 -15.483 1.00 43.69 101 HIS A O 1
ATOM 830 N N . VAL A 1 102 ? 9.392 17.775 -13.809 1.00 46.97 102 VAL A N 1
ATOM 831 C CA . VAL A 1 102 ? 8.334 18.031 -12.845 1.00 46.97 102 VAL A CA 1
ATOM 832 C C . VAL A 1 102 ? 8.731 19.382 -12.284 1.00 46.97 102 VAL A C 1
ATOM 834 O O . VAL A 1 102 ? 9.416 19.474 -11.268 1.00 46.97 102 VAL A O 1
ATOM 837 N N . GLU A 1 103 ? 8.410 20.431 -13.041 1.00 38.09 103 GLU A N 1
ATOM 838 C CA . GLU A 1 103 ? 8.382 21.780 -12.514 1.00 38.09 103 GLU A CA 1
ATOM 839 C C . GLU A 1 103 ? 7.352 21.744 -11.394 1.00 38.09 103 GLU A C 1
ATOM 841 O O . GLU A 1 103 ? 6.145 21.618 -11.604 1.00 38.09 103 GLU A O 1
ATOM 846 N N . PHE A 1 104 ? 7.869 21.729 -10.172 1.00 38.66 104 PHE A N 1
ATOM 847 C CA . PHE A 1 104 ? 7.081 21.945 -8.982 1.00 38.66 104 PHE A CA 1
ATOM 848 C C . PHE A 1 104 ? 6.713 23.427 -9.009 1.00 38.66 104 PHE A C 1
ATOM 850 O O . PHE A 1 104 ? 7.415 24.246 -8.423 1.00 38.66 104 PHE A O 1
ATOM 857 N N . GLU A 1 105 ? 5.676 23.784 -9.769 1.00 36.47 105 GLU A N 1
ATOM 858 C CA . GLU A 1 105 ? 5.071 25.110 -9.686 1.00 36.47 105 GLU A CA 1
ATOM 859 C C . GLU A 1 105 ? 4.632 25.294 -8.228 1.00 36.47 105 GLU A C 1
ATOM 861 O O . GLU A 1 105 ? 3.761 24.551 -7.753 1.00 36.47 105 GLU A O 1
ATOM 866 N N . PRO A 1 106 ? 5.260 26.205 -7.462 1.00 32.81 106 PRO A N 1
ATOM 867 C CA . PRO A 1 106 ? 4.787 26.489 -6.125 1.00 32.81 106 PRO A CA 1
ATOM 868 C C . PRO A 1 106 ? 3.403 27.111 -6.283 1.00 32.81 106 PRO A C 1
ATOM 870 O O . PRO A 1 106 ? 3.263 28.163 -6.901 1.00 32.81 106 PRO A O 1
ATOM 873 N N . ALA A 1 107 ? 2.379 26.441 -5.757 1.00 41.09 107 ALA A N 1
ATOM 874 C CA . ALA A 1 107 ? 1.036 26.996 -5.703 1.00 41.09 107 ALA A CA 1
ATOM 875 C C . ALA A 1 107 ? 1.091 28.384 -5.033 1.00 41.09 107 ALA A C 1
ATOM 877 O O . ALA A 1 107 ? 1.406 28.484 -3.843 1.00 41.09 107 ALA A O 1
ATOM 878 N N . LEU A 1 108 ? 0.840 29.434 -5.822 1.00 42.84 108 LEU A N 1
ATOM 879 C CA . LEU A 1 108 ? 0.535 30.792 -5.367 1.00 42.84 108 LEU A CA 1
ATOM 880 C C . LEU A 1 108 ? -0.980 30.966 -5.261 1.00 42.84 108 LEU A C 1
ATOM 882 O O . LEU A 1 108 ? -1.688 30.525 -6.195 1.00 42.84 108 LEU A O 1
#